Protein AF-A0A2T2RWL0-F1 (afdb_monomer_lite)

Structure (mmCIF, N/CA/C/O backbone):
data_AF-A0A2T2RWL0-F1
#
_entry.id   AF-A0A2T2RWL0-F1
#
loop_
_atom_site.group_PDB
_atom_site.id
_atom_site.type_symbol
_atom_site.label_atom_id
_atom_site.label_alt_id
_atom_site.label_comp_id
_atom_site.label_asym_id
_atom_site.label_entity_id
_atom_site.label_seq_id
_atom_site.pdbx_PDB_ins_code
_atom_site.Cartn_x
_atom_site.Cartn_y
_atom_site.Cartn_z
_atom_site.occupancy
_atom_site.B_iso_or_equiv
_atom_site.auth_seq_id
_atom_site.auth_comp_id
_atom_site.auth_asym_id
_atom_site.auth_atom_id
_atom_site.pdbx_PDB_model_num
ATOM 1 N N . MET A 1 1 ? 63.437 -15.816 -42.059 1.00 47.91 1 MET A N 1
ATOM 2 C CA . MET A 1 1 ? 62.548 -15.447 -40.940 1.00 47.91 1 MET A CA 1
ATOM 3 C C . MET A 1 1 ? 61.473 -14.555 -41.531 1.00 47.91 1 MET A C 1
ATOM 5 O O . MET A 1 1 ? 61.714 -13.374 -41.730 1.00 47.91 1 MET A O 1
ATOM 9 N N . GLU A 1 2 ? 60.364 -15.161 -41.952 1.00 51.31 2 GLU A N 1
ATOM 10 C CA . GLU A 1 2 ? 59.194 -14.461 -42.493 1.00 51.31 2 GLU A CA 1
ATOM 11 C C . GLU A 1 2 ? 58.448 -13.775 -41.348 1.00 51.31 2 GLU A C 1
ATOM 13 O O . GLU A 1 2 ? 57.925 -14.435 -40.451 1.00 51.31 2 GLU A O 1
ATOM 18 N N . ALA A 1 3 ? 58.416 -12.445 -41.367 1.00 51.22 3 ALA A N 1
ATOM 19 C CA . ALA A 1 3 ? 57.474 -11.684 -40.567 1.00 51.22 3 ALA A CA 1
ATOM 20 C C . ALA A 1 3 ? 56.173 -11.598 -41.370 1.00 51.22 3 ALA A C 1
ATOM 22 O O . ALA A 1 3 ? 56.055 -10.794 -42.290 1.00 51.22 3 ALA A O 1
ATOM 23 N N . ASN A 1 4 ? 55.218 -12.469 -41.050 1.00 56.47 4 ASN A N 1
ATOM 24 C CA . ASN A 1 4 ? 53.848 -12.360 -41.534 1.00 56.47 4 ASN A CA 1
ATOM 25 C C . ASN A 1 4 ? 53.185 -11.174 -40.815 1.00 56.47 4 ASN A C 1
ATOM 27 O O . ASN A 1 4 ? 52.602 -11.323 -39.741 1.00 56.47 4 ASN A O 1
ATOM 31 N N . THR A 1 5 ? 53.359 -9.971 -41.358 1.00 57.28 5 THR A N 1
ATOM 32 C CA . THR A 1 5 ? 52.537 -8.816 -40.998 1.00 57.28 5 THR A CA 1
ATOM 33 C C . THR A 1 5 ? 51.136 -9.067 -41.526 1.00 57.28 5 THR A C 1
ATOM 35 O O . THR A 1 5 ? 50.888 -8.932 -42.720 1.00 57.28 5 THR A O 1
ATOM 38 N N . ALA A 1 6 ? 50.232 -9.448 -40.625 1.00 56.19 6 ALA A N 1
ATOM 39 C CA . ALA A 1 6 ? 48.806 -9.450 -40.894 1.00 56.19 6 ALA A CA 1
ATOM 40 C C . ALA A 1 6 ? 48.394 -8.038 -41.333 1.00 56.19 6 ALA A C 1
ATOM 42 O O . ALA A 1 6 ? 48.424 -7.095 -40.540 1.00 56.19 6 ALA A O 1
ATOM 43 N N . GLU A 1 7 ? 48.059 -7.893 -42.611 1.00 57.53 7 GLU A N 1
ATOM 44 C CA . GLU A 1 7 ? 47.441 -6.688 -43.143 1.00 57.53 7 GLU A CA 1
ATOM 45 C C . GLU A 1 7 ? 46.099 -6.490 -42.427 1.00 57.53 7 GLU A C 1
ATOM 47 O O . GLU A 1 7 ? 45.187 -7.312 -42.535 1.00 57.53 7 GLU A O 1
ATOM 52 N N . ALA A 1 8 ? 45.982 -5.415 -41.647 1.00 65.19 8 ALA A N 1
ATOM 53 C CA . ALA A 1 8 ? 44.679 -4.955 -41.192 1.00 65.19 8 ALA A CA 1
ATOM 54 C C . ALA A 1 8 ? 43.885 -4.521 -42.436 1.00 65.19 8 ALA A C 1
ATOM 56 O O . ALA A 1 8 ? 44.429 -3.759 -43.241 1.00 65.19 8 ALA A O 1
ATOM 57 N N . PRO A 1 9 ? 42.635 -4.984 -42.628 1.00 58.25 9 PRO A N 1
ATOM 58 C CA . PRO A 1 9 ? 41.866 -4.623 -43.808 1.00 58.25 9 PRO A CA 1
ATOM 59 C C . PRO A 1 9 ? 41.686 -3.104 -43.841 1.00 58.25 9 PRO A C 1
ATOM 61 O O . PRO A 1 9 ? 41.201 -2.504 -42.881 1.00 58.25 9 PRO A O 1
ATOM 64 N N . SER A 1 10 ? 42.121 -2.488 -44.940 1.00 57.53 10 SER A N 1
ATOM 65 C CA . SER A 1 10 ? 41.976 -1.063 -45.209 1.00 57.53 10 SER A CA 1
ATOM 66 C C . SER A 1 10 ? 40.499 -0.673 -45.166 1.00 57.53 10 SER A C 1
ATOM 68 O O . SER A 1 10 ? 39.660 -1.130 -45.943 1.00 57.53 10 SER A O 1
ATOM 70 N N . THR A 1 11 ? 40.195 0.163 -44.181 1.00 62.81 11 THR A N 1
ATOM 71 C CA . THR A 1 11 ? 38.889 0.725 -43.850 1.00 62.81 11 THR A CA 1
ATOM 72 C C . THR A 1 11 ? 38.434 1.721 -44.909 1.00 62.81 11 THR A C 1
ATOM 74 O O . THR A 1 11 ? 38.385 2.909 -44.637 1.00 62.81 11 THR A O 1
ATOM 77 N N . ASP A 1 12 ? 38.045 1.262 -46.094 1.00 65.00 12 ASP A N 1
ATOM 78 C CA . ASP A 1 12 ? 37.452 2.135 -47.108 1.00 65.00 12 ASP A CA 1
ATOM 79 C C . ASP A 1 12 ? 36.280 1.429 -47.811 1.00 65.00 12 ASP A C 1
ATOM 81 O O . ASP A 1 12 ? 36.444 0.812 -48.855 1.00 65.00 12 ASP A O 1
ATOM 85 N N . GLN A 1 13 ? 35.076 1.593 -47.237 1.00 68.88 13 GLN A N 1
ATOM 86 C CA . GLN A 1 13 ? 33.740 1.539 -47.883 1.00 68.88 13 GLN A CA 1
ATOM 87 C C . GLN A 1 13 ? 32.779 0.325 -47.710 1.00 68.88 13 GLN A C 1
ATOM 89 O O . GLN A 1 13 ? 31.585 0.601 -47.584 1.00 68.88 13 GLN A O 1
ATOM 94 N N . PRO A 1 14 ? 33.174 -0.959 -47.558 1.00 72.12 14 PRO A N 1
ATOM 95 C CA . PRO A 1 14 ? 32.212 -2.082 -47.526 1.00 72.12 14 PRO A CA 1
ATOM 96 C C . PRO A 1 14 ? 31.244 -2.082 -46.330 1.00 72.12 14 PRO A C 1
ATOM 98 O O . PRO A 1 14 ? 30.112 -2.549 -46.411 1.00 72.12 14 PRO A O 1
ATOM 101 N N . TRP A 1 15 ? 31.688 -1.558 -45.186 1.00 74.62 15 TRP A N 1
ATOM 102 C CA . TRP A 1 15 ? 30.925 -1.554 -43.935 1.00 74.62 15 TRP A CA 1
ATOM 103 C C . TRP A 1 15 ? 29.829 -0.480 -43.897 1.00 74.62 15 TRP A C 1
ATOM 105 O O . TRP A 1 15 ? 28.922 -0.565 -43.072 1.00 74.62 15 TRP A O 1
ATOM 115 N N . ARG A 1 16 ? 29.900 0.529 -44.778 1.00 77.19 16 ARG A N 1
ATOM 116 C CA . ARG A 1 16 ? 28.874 1.575 -44.866 1.00 77.19 16 ARG A CA 1
ATOM 117 C C . ARG A 1 16 ? 27.620 1.046 -45.547 1.00 77.19 16 ARG A C 1
ATOM 119 O O . ARG A 1 16 ? 26.533 1.250 -45.028 1.00 77.19 16 ARG A O 1
ATOM 126 N N . GLU A 1 17 ? 27.764 0.264 -46.615 1.00 82.12 17 GLU A N 1
ATOM 127 C CA . GLU A 1 17 ? 26.628 -0.325 -47.340 1.00 82.12 17 GLU A CA 1
ATOM 128 C C . GLU A 1 17 ? 25.750 -1.231 -46.455 1.00 82.12 17 GLU A C 1
ATOM 130 O O . GLU A 1 17 ? 24.533 -1.258 -46.620 1.00 82.12 17 GLU A O 1
ATOM 135 N N . TRP A 1 18 ? 26.341 -1.928 -45.476 1.00 83.50 18 TRP A N 1
ATOM 136 C CA . TRP A 1 18 ? 25.597 -2.747 -44.508 1.00 83.50 18 TRP A CA 1
ATOM 137 C C . TRP A 1 18 ? 25.002 -1.939 -43.345 1.00 83.50 18 TRP A C 1
ATOM 139 O O . TRP A 1 18 ? 23.952 -2.304 -42.814 1.00 83.50 18 TRP A O 1
ATOM 149 N N . LEU A 1 19 ? 25.644 -0.837 -42.943 1.00 86.19 19 LEU A N 1
ATOM 150 C CA . LEU A 1 19 ? 25.156 -0.008 -41.843 1.00 86.19 19 LEU A CA 1
ATOM 151 C C . LEU A 1 19 ? 24.061 0.965 -42.258 1.00 86.19 19 LEU A C 1
ATOM 153 O O . LEU A 1 19 ? 23.181 1.206 -41.445 1.00 86.19 19 LEU A O 1
ATOM 157 N N . GLU A 1 20 ? 24.061 1.495 -43.480 1.00 86.88 20 GLU A N 1
ATOM 158 C CA . GLU A 1 20 ? 23.037 2.456 -43.920 1.00 86.88 20 GLU A CA 1
ATOM 159 C C . GLU A 1 20 ? 21.596 1.925 -43.732 1.00 86.88 20 GLU A C 1
ATOM 161 O O . GLU A 1 20 ? 20.790 2.626 -43.123 1.00 86.88 20 GLU A O 1
ATOM 166 N N . PRO A 1 21 ? 21.246 0.675 -44.105 1.00 88.00 21 PRO A N 1
ATOM 167 C CA . PRO A 1 21 ? 19.910 0.124 -43.849 1.00 88.00 21 PRO A CA 1
ATOM 168 C C . PRO A 1 21 ? 19.599 -0.063 -42.358 1.00 88.00 21 PRO A C 1
ATOM 170 O O . PRO A 1 21 ? 18.463 0.129 -41.923 1.00 88.00 21 PRO A O 1
ATOM 173 N N . VAL A 1 22 ? 20.604 -0.441 -41.563 1.00 89.69 22 VAL A N 1
ATOM 174 C CA . VAL A 1 22 ? 20.467 -0.632 -40.111 1.00 89.69 22 VAL A CA 1
ATOM 175 C C . VAL A 1 22 ? 20.299 0.714 -39.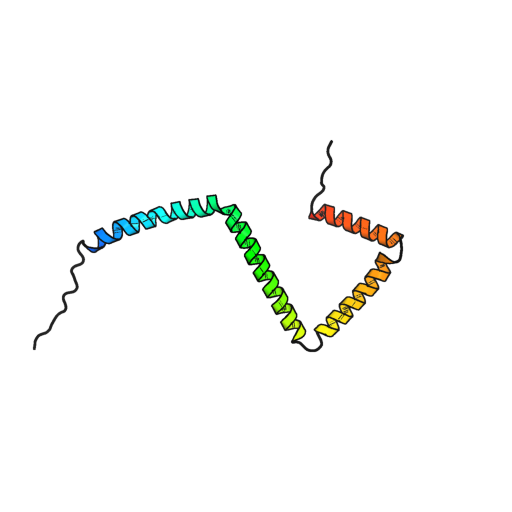406 1.00 89.69 22 VAL A C 1
ATOM 177 O O . VAL A 1 22 ? 19.485 0.825 -38.494 1.00 89.69 22 VAL A O 1
ATOM 180 N N . LEU A 1 23 ? 21.022 1.745 -39.843 1.00 88.12 23 LEU A N 1
ATOM 181 C CA . LEU A 1 23 ? 20.936 3.112 -39.337 1.00 88.12 23 LEU A CA 1
ATOM 182 C C . LEU A 1 23 ? 19.646 3.798 -39.795 1.00 88.12 23 LEU A C 1
ATOM 184 O O . LEU A 1 23 ? 19.032 4.507 -39.003 1.00 88.12 23 LEU A O 1
ATOM 188 N N . ASP A 1 24 ? 19.172 3.539 -41.014 1.00 88.31 24 ASP A N 1
ATOM 189 C CA . ASP A 1 24 ? 17.862 3.991 -41.492 1.00 88.31 24 ASP A CA 1
ATOM 190 C C . ASP A 1 24 ? 16.732 3.348 -40.671 1.00 88.31 24 ASP A C 1
ATOM 192 O O . ASP A 1 24 ? 15.834 4.039 -40.190 1.00 88.31 24 ASP A O 1
ATOM 196 N N . PHE A 1 25 ? 16.817 2.047 -40.386 1.00 89.12 25 PHE A N 1
ATOM 197 C CA . PHE A 1 25 ? 15.889 1.384 -39.470 1.00 89.12 25 PHE A CA 1
ATOM 198 C C . PHE A 1 25 ? 15.973 1.954 -38.041 1.00 89.12 25 PHE A C 1
ATOM 200 O O . PHE A 1 25 ? 14.943 2.269 -37.440 1.00 89.12 25 PHE A O 1
ATOM 207 N N . LEU A 1 26 ? 17.186 2.152 -37.511 1.00 91.50 26 LEU A N 1
ATOM 208 C CA . LEU A 1 26 ? 17.430 2.707 -36.175 1.00 91.50 26 LEU A CA 1
ATOM 209 C C . LEU A 1 26 ? 16.934 4.153 -36.050 1.00 91.50 26 LEU A C 1
ATOM 211 O O . LEU A 1 26 ? 16.358 4.514 -35.030 1.00 91.50 26 LEU A O 1
ATOM 215 N N . SER A 1 27 ? 17.091 4.973 -37.087 1.00 88.19 27 SER A N 1
ATOM 216 C CA . SER A 1 27 ? 16.589 6.353 -37.111 1.00 88.19 27 SER A CA 1
ATOM 217 C C . SER A 1 27 ? 15.060 6.418 -37.163 1.00 88.19 27 SER A C 1
ATOM 219 O O . SER A 1 27 ? 14.459 7.382 -36.686 1.00 88.19 27 SER A O 1
ATOM 221 N N . LYS A 1 28 ? 14.409 5.364 -37.668 1.00 90.12 28 LYS A N 1
ATOM 222 C CA . LYS A 1 28 ? 12.952 5.198 -37.617 1.00 90.12 28 LYS A CA 1
ATOM 223 C C . LYS A 1 28 ? 12.464 4.600 -36.294 1.00 90.12 28 LYS A C 1
ATOM 225 O O . LYS A 1 28 ? 11.287 4.771 -35.980 1.00 90.12 28 LYS A O 1
ATOM 230 N N . LEU A 1 29 ? 13.327 3.969 -35.486 1.00 92.62 29 LEU A N 1
ATOM 231 C CA . LEU A 1 29 ? 12.937 3.413 -34.182 1.00 92.62 29 LEU A CA 1
ATOM 232 C C . LEU A 1 29 ? 12.296 4.432 -33.239 1.00 92.62 29 LEU A C 1
ATOM 234 O O . LEU A 1 29 ? 11.259 4.082 -32.686 1.00 92.62 29 LEU A O 1
ATOM 238 N N . PRO A 1 30 ? 12.819 5.661 -33.054 1.00 90.81 30 PRO A N 1
ATOM 239 C CA . PRO A 1 30 ? 12.154 6.662 -32.227 1.00 90.81 30 PRO A CA 1
ATOM 240 C C . PRO A 1 30 ? 10.693 6.867 -32.633 1.00 90.81 30 PRO A C 1
ATOM 242 O O . PRO A 1 30 ? 9.816 6.833 -31.779 1.00 90.81 30 PRO A O 1
ATOM 245 N N . ASN A 1 31 ? 10.420 6.956 -33.939 1.00 91.38 31 ASN A N 1
ATOM 246 C CA . ASN A 1 31 ? 9.065 7.128 -34.464 1.00 91.38 31 ASN A CA 1
ATOM 247 C C . ASN A 1 31 ? 8.183 5.890 -34.228 1.00 91.38 31 ASN A C 1
ATOM 249 O O . ASN A 1 31 ? 6.995 6.028 -33.937 1.00 91.38 31 ASN A O 1
ATOM 253 N N . TYR A 1 32 ? 8.732 4.676 -34.355 1.00 90.62 32 TYR A N 1
ATOM 254 C CA . TYR A 1 32 ? 7.994 3.441 -34.059 1.00 90.62 32 TYR A CA 1
ATOM 255 C C . TYR A 1 32 ? 7.709 3.281 -32.566 1.00 90.62 32 TYR A C 1
ATOM 257 O O . TYR A 1 32 ? 6.602 2.895 -32.198 1.00 90.62 32 TYR A O 1
ATOM 265 N N . LEU A 1 33 ? 8.683 3.600 -31.713 1.00 91.06 33 LEU A N 1
ATOM 266 C CA . LEU A 1 33 ? 8.539 3.553 -30.265 1.00 91.06 33 LEU A CA 1
ATOM 267 C C . LEU A 1 33 ? 7.542 4.605 -29.793 1.00 91.06 33 LEU A C 1
ATOM 269 O O . LEU A 1 33 ? 6.649 4.257 -29.032 1.00 91.06 33 LEU A O 1
ATOM 273 N N . GLU A 1 34 ? 7.619 5.844 -30.285 1.00 89.25 34 GLU A N 1
ATOM 274 C CA . GLU A 1 34 ? 6.617 6.865 -29.972 1.00 89.25 34 GLU A CA 1
ATOM 275 C C . GLU A 1 34 ? 5.218 6.382 -30.337 1.00 89.25 34 GLU A C 1
ATOM 277 O O . GLU A 1 34 ? 4.357 6.328 -29.464 1.00 89.25 34 GLU A O 1
ATOM 282 N N . ARG A 1 35 ? 4.990 5.959 -31.586 1.00 91.31 35 ARG A N 1
ATOM 283 C CA . ARG A 1 35 ? 3.666 5.480 -32.020 1.00 91.31 35 ARG A CA 1
ATOM 284 C C . ARG A 1 35 ? 3.182 4.309 -31.178 1.00 91.31 35 ARG A C 1
ATOM 286 O O . ARG A 1 35 ? 2.048 4.324 -30.722 1.00 91.31 35 ARG A O 1
ATOM 293 N N . PHE A 1 36 ? 4.050 3.343 -30.889 1.00 89.56 36 PHE A N 1
ATOM 294 C CA . PHE A 1 36 ? 3.707 2.225 -30.021 1.00 89.56 36 PHE A CA 1
ATOM 295 C C . PHE A 1 36 ? 3.326 2.690 -28.604 1.00 89.56 36 PHE A C 1
ATOM 297 O O . PHE A 1 36 ? 2.276 2.323 -28.086 1.00 89.56 36 PHE A O 1
ATOM 304 N N . PHE A 1 37 ? 4.126 3.534 -27.958 1.00 89.50 37 PHE A N 1
ATOM 305 C CA . PHE A 1 37 ? 3.799 4.011 -26.614 1.00 89.50 37 PHE A CA 1
ATOM 306 C C . PHE A 1 37 ? 2.542 4.890 -26.589 1.00 89.50 37 PHE A C 1
ATOM 308 O O . PHE A 1 37 ? 1.790 4.813 -25.618 1.00 89.50 37 PHE A O 1
ATOM 315 N N . TYR A 1 38 ? 2.278 5.682 -27.634 1.00 90.94 38 TYR A N 1
ATOM 316 C CA . TYR A 1 38 ? 1.061 6.489 -27.749 1.00 90.94 38 TYR A CA 1
ATOM 317 C C . TYR A 1 38 ? -0.185 5.629 -28.008 1.00 90.94 38 TYR A C 1
ATOM 319 O O . TYR A 1 38 ? -1.159 5.751 -27.264 1.00 90.94 38 TYR A O 1
ATOM 327 N N . ASP A 1 39 ? -0.140 4.722 -28.986 1.00 92.50 39 ASP A N 1
ATOM 328 C CA . ASP A 1 39 ? -1.280 3.888 -29.393 1.00 92.50 39 ASP A CA 1
ATOM 329 C C . ASP A 1 39 ? -1.609 2.812 -28.344 1.00 92.50 39 ASP A C 1
ATOM 331 O O . ASP A 1 39 ? -2.774 2.479 -28.117 1.00 92.50 39 ASP A O 1
ATOM 335 N N . TYR A 1 40 ? -0.593 2.296 -27.643 1.00 92.25 40 TYR A N 1
ATOM 336 C CA . TYR A 1 40 ? -0.746 1.248 -26.630 1.00 92.25 40 TYR A CA 1
ATOM 337 C C . TYR A 1 40 ? -0.685 1.772 -25.192 1.00 92.25 40 TYR A C 1
ATOM 339 O O . TYR A 1 40 ? -0.675 0.970 -24.257 1.00 92.25 40 TYR A O 1
ATOM 347 N N . LYS A 1 41 ? -0.704 3.095 -24.974 1.00 93.62 41 LYS A N 1
ATOM 348 C CA . LYS A 1 41 ? -0.627 3.706 -23.634 1.00 93.62 41 LYS A CA 1
ATOM 349 C C . LYS A 1 41 ? -1.608 3.073 -22.647 1.00 93.62 41 LYS A C 1
ATOM 351 O O . LYS A 1 41 ? -1.228 2.720 -21.535 1.00 93.62 41 LYS A O 1
ATOM 356 N N . GLN A 1 42 ? -2.871 2.929 -23.045 1.00 93.00 42 GLN A N 1
ATOM 357 C CA . GLN A 1 42 ? -3.923 2.430 -22.161 1.00 93.00 42 GLN A CA 1
ATOM 358 C C . GLN A 1 42 ? -3.735 0.938 -21.815 1.00 93.00 42 GLN A C 1
ATOM 360 O O . GLN A 1 42 ? -3.646 0.638 -20.623 1.00 93.00 42 GLN A O 1
ATOM 365 N N . PRO A 1 43 ? -3.571 0.010 -22.781 1.00 94.50 43 PRO A N 1
ATOM 366 C CA . PRO A 1 43 ? -3.223 -1.380 -22.477 1.00 94.50 43 PRO A CA 1
ATOM 367 C C . PRO A 1 43 ? -1.932 -1.539 -21.665 1.00 94.50 43 PRO A C 1
ATOM 369 O O . PRO A 1 43 ? -1.901 -2.342 -20.736 1.00 94.50 43 PRO A O 1
ATOM 372 N N . LEU A 1 44 ? -0.881 -0.770 -21.970 1.00 95.25 44 LEU A N 1
ATOM 373 C CA . LEU A 1 44 ? 0.395 -0.833 -21.250 1.00 95.25 44 LEU A CA 1
ATOM 374 C C . LEU A 1 44 ? 0.251 -0.393 -19.795 1.00 95.25 44 LEU A C 1
ATOM 376 O O . LEU A 1 44 ? 0.803 -1.043 -18.913 1.00 95.25 44 LEU A O 1
ATOM 380 N N . VAL A 1 45 ? -0.517 0.666 -19.526 1.00 95.88 45 VAL A N 1
ATOM 381 C CA . VAL A 1 45 ? -0.818 1.089 -18.152 1.00 95.88 45 VAL A CA 1
ATOM 382 C C . VAL A 1 45 ? -1.639 0.025 -17.434 1.00 95.88 45 VAL A C 1
ATOM 384 O O . VAL A 1 45 ? -1.326 -0.300 -16.295 1.00 95.88 45 VAL A O 1
ATOM 387 N N . THR A 1 46 ? -2.645 -0.569 -18.079 1.00 96.94 46 THR A N 1
ATOM 388 C CA . THR A 1 46 ? -3.427 -1.654 -17.470 1.00 96.94 46 THR A CA 1
ATOM 389 C C . THR A 1 46 ? -2.556 -2.866 -17.146 1.00 96.94 46 THR A C 1
ATOM 391 O O . THR A 1 46 ? -2.617 -3.378 -16.031 1.00 96.94 46 THR A O 1
ATOM 394 N N . LEU A 1 47 ? -1.704 -3.303 -18.074 1.00 97.19 47 LEU A N 1
ATOM 395 C CA . LEU A 1 47 ? -0.749 -4.384 -17.829 1.00 97.19 47 LEU A CA 1
ATOM 396 C C . LEU A 1 47 ? 0.247 -4.008 -16.730 1.00 97.19 47 LEU A C 1
ATOM 398 O O . LEU A 1 47 ? 0.517 -4.820 -15.852 1.00 97.19 47 LEU A O 1
ATOM 402 N N . GLY A 1 48 ? 0.734 -2.768 -16.730 1.00 97.75 48 GLY A N 1
ATOM 403 C CA . GLY A 1 48 ? 1.587 -2.223 -15.680 1.00 97.75 48 GLY A CA 1
ATOM 404 C C . GLY A 1 48 ? 0.914 -2.259 -14.309 1.00 97.75 48 GLY A C 1
ATOM 405 O O . GLY A 1 48 ? 1.540 -2.685 -13.346 1.00 97.75 48 GLY A O 1
ATOM 406 N N . LEU A 1 49 ? -0.370 -1.903 -14.220 1.00 98.00 49 LEU A N 1
ATOM 407 C CA . LEU A 1 49 ? -1.159 -1.986 -12.989 1.00 98.00 49 LEU A CA 1
ATOM 408 C C . LEU A 1 49 ? -1.377 -3.432 -12.542 1.00 98.00 49 LEU A C 1
ATOM 410 O O . LEU A 1 49 ? -1.268 -3.713 -11.353 1.00 98.00 49 LEU A O 1
ATOM 414 N N . ILE A 1 50 ? -1.643 -4.356 -13.467 1.00 98.19 50 ILE A N 1
ATOM 415 C CA . ILE A 1 50 ? -1.774 -5.785 -13.150 1.00 98.19 50 ILE A CA 1
ATOM 416 C C . ILE A 1 50 ? -0.447 -6.326 -12.608 1.00 98.19 50 ILE A C 1
ATOM 418 O O . ILE A 1 50 ? -0.424 -6.974 -11.563 1.00 98.19 50 ILE A O 1
ATOM 422 N N . LEU A 1 51 ? 0.667 -6.029 -13.279 1.00 98.19 51 LEU A N 1
ATOM 423 C CA . LEU A 1 51 ? 1.999 -6.428 -12.830 1.00 98.19 51 LEU A CA 1
ATOM 424 C C . LEU A 1 51 ? 2.337 -5.804 -11.475 1.00 98.19 51 LEU A C 1
ATOM 426 O O . LEU A 1 51 ? 2.801 -6.512 -10.584 1.00 98.19 51 LEU A O 1
ATOM 430 N N . ALA A 1 52 ? 2.047 -4.516 -11.291 1.00 98.12 52 ALA A N 1
ATOM 431 C CA . ALA A 1 52 ? 2.223 -3.831 -10.019 1.00 98.12 52 ALA A CA 1
ATOM 432 C C . ALA A 1 52 ? 1.396 -4.502 -8.917 1.00 98.12 52 ALA A C 1
ATOM 434 O O . ALA A 1 52 ? 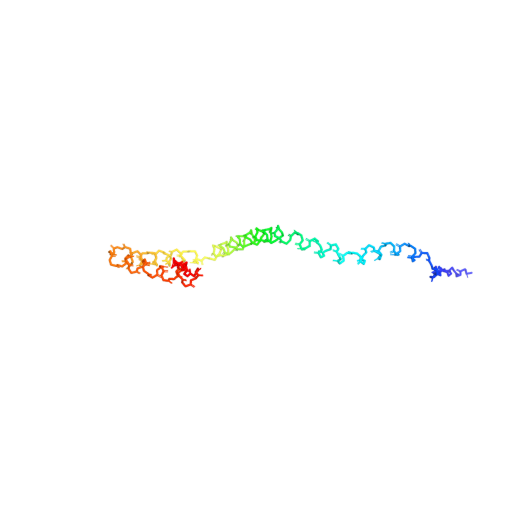1.949 -4.817 -7.872 1.00 98.12 52 ALA A O 1
ATOM 435 N N . ALA A 1 53 ? 0.123 -4.817 -9.165 1.00 98.19 53 ALA A N 1
ATOM 436 C CA . ALA A 1 53 ? -0.733 -5.509 -8.205 1.00 98.19 53 ALA A CA 1
ATOM 437 C C . ALA A 1 53 ? -0.175 -6.890 -7.822 1.00 98.19 53 ALA A C 1
ATOM 439 O O . ALA A 1 53 ? -0.156 -7.241 -6.642 1.00 98.19 53 ALA A O 1
ATOM 440 N N . ILE A 1 54 ? 0.335 -7.655 -8.793 1.00 98.38 54 ILE A N 1
ATOM 441 C CA . ILE A 1 54 ? 0.977 -8.952 -8.540 1.00 98.38 54 ILE A CA 1
ATOM 442 C C . ILE A 1 54 ? 2.236 -8.775 -7.681 1.00 98.38 54 ILE A C 1
ATOM 444 O O . ILE A 1 54 ? 2.427 -9.515 -6.716 1.00 98.38 54 ILE A O 1
ATOM 448 N N . VAL A 1 55 ? 3.092 -7.803 -8.005 1.00 98.25 55 VAL A N 1
ATOM 449 C CA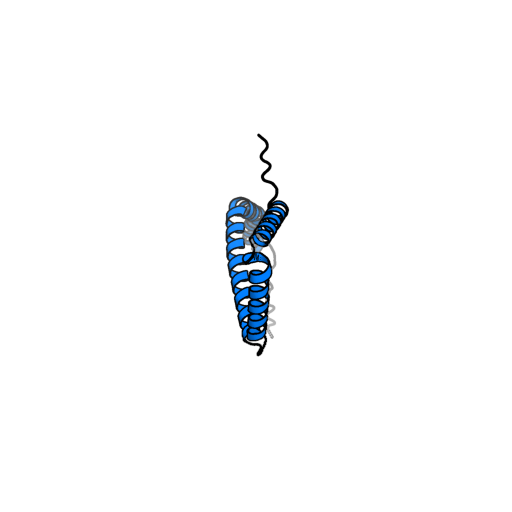 . VAL A 1 55 ? 4.316 -7.517 -7.242 1.00 98.25 55 VAL A CA 1
ATOM 450 C C . VAL A 1 55 ? 3.977 -7.057 -5.828 1.00 98.25 55 VAL A C 1
ATOM 452 O O . VAL A 1 55 ? 4.552 -7.572 -4.873 1.00 98.25 55 VAL A O 1
ATOM 455 N N . THR A 1 56 ? 3.008 -6.156 -5.670 1.00 98.38 56 THR A N 1
ATOM 456 C CA . THR A 1 56 ? 2.510 -5.721 -4.364 1.00 98.38 56 THR A CA 1
ATOM 457 C C . THR A 1 56 ? 2.037 -6.915 -3.548 1.00 98.38 56 THR A C 1
ATOM 459 O O . THR A 1 56 ? 2.485 -7.076 -2.418 1.00 98.38 56 THR A O 1
ATOM 462 N N . LEU A 1 57 ? 1.223 -7.802 -4.127 1.00 98.06 57 LEU A N 1
ATOM 463 C CA . LEU A 1 57 ? 0.744 -8.999 -3.439 1.00 98.06 57 LEU A CA 1
ATOM 464 C C . LEU A 1 57 ? 1.897 -9.920 -3.010 1.00 98.06 57 LEU A C 1
ATOM 466 O O . LEU A 1 57 ? 1.903 -10.430 -1.891 1.00 98.06 57 LEU A O 1
ATOM 470 N N . ARG A 1 58 ? 2.905 -10.104 -3.871 1.00 98.00 58 ARG A N 1
ATOM 471 C CA . ARG A 1 58 ? 4.114 -10.875 -3.541 1.00 98.00 58 ARG A CA 1
ATOM 472 C C . ARG A 1 58 ? 4.881 -10.261 -2.376 1.00 98.00 58 ARG A C 1
ATOM 474 O O . ARG A 1 58 ? 5.288 -10.995 -1.481 1.00 98.00 58 ARG A O 1
ATOM 481 N N . ILE A 1 59 ? 5.058 -8.941 -2.376 1.00 98.06 59 ILE A N 1
ATOM 482 C CA . ILE A 1 59 ? 5.718 -8.222 -1.283 1.00 98.06 59 ILE A CA 1
ATOM 483 C C . ILE A 1 59 ? 4.908 -8.376 0.004 1.00 98.06 59 ILE A C 1
ATOM 485 O O . ILE A 1 59 ? 5.487 -8.677 1.041 1.00 98.06 59 ILE A O 1
ATOM 489 N N . THR A 1 60 ? 3.581 -8.238 -0.053 1.00 97.38 60 THR A N 1
ATOM 490 C CA . THR A 1 60 ? 2.710 -8.459 1.107 1.00 97.38 60 THR A CA 1
ATOM 491 C C . THR A 1 60 ? 2.910 -9.854 1.693 1.00 97.38 60 THR A C 1
ATOM 493 O O . THR A 1 60 ? 3.126 -9.965 2.896 1.00 97.38 60 THR A O 1
ATOM 496 N N . PHE A 1 61 ? 2.913 -10.908 0.870 1.00 96.75 61 PHE A N 1
ATOM 497 C CA . PHE A 1 61 ? 3.183 -12.263 1.361 1.00 96.75 61 PHE A CA 1
ATOM 498 C C . PHE A 1 61 ? 4.588 -12.407 1.947 1.00 96.75 61 PHE A C 1
ATOM 500 O O . PHE A 1 61 ? 4.723 -12.947 3.036 1.00 96.75 61 PHE A O 1
ATOM 507 N N . ALA A 1 62 ? 5.614 -11.847 1.303 1.00 96.06 62 ALA A N 1
ATOM 508 C CA . ALA A 1 62 ? 6.977 -11.882 1.832 1.00 96.06 62 ALA A CA 1
ATOM 509 C C . ALA A 1 62 ? 7.099 -11.183 3.199 1.00 96.06 62 ALA A C 1
ATOM 511 O O . ALA A 1 62 ? 7.819 -11.651 4.079 1.00 96.06 62 ALA A O 1
ATOM 512 N N . VAL A 1 63 ? 6.377 -10.077 3.400 1.00 94.06 63 VAL A N 1
ATOM 513 C CA . VAL A 1 63 ? 6.307 -9.384 4.693 1.00 94.06 63 VAL A CA 1
ATOM 514 C C . VAL A 1 63 ? 5.602 -10.250 5.736 1.00 94.06 63 VAL A C 1
ATOM 516 O O . VAL A 1 63 ? 6.102 -10.368 6.853 1.00 94.06 63 VAL A O 1
ATOM 519 N N . LEU A 1 64 ? 4.475 -10.879 5.387 1.00 92.12 64 LEU A N 1
ATOM 520 C CA . LEU A 1 64 ? 3.771 -11.797 6.288 1.00 92.12 64 LEU A CA 1
ATOM 521 C C . LEU A 1 64 ? 4.653 -12.989 6.681 1.00 92.12 64 LEU A C 1
ATOM 523 O O . LEU A 1 64 ? 4.718 -13.330 7.860 1.00 92.12 64 LEU A O 1
ATOM 527 N N . ASP A 1 65 ? 5.382 -13.571 5.730 1.00 92.31 65 ASP A N 1
ATOM 528 C CA . ASP A 1 65 ? 6.328 -14.659 5.988 1.00 92.31 65 ASP A CA 1
ATOM 529 C C . ASP A 1 65 ? 7.459 -14.209 6.922 1.00 92.31 65 ASP A C 1
ATOM 531 O O . ASP A 1 65 ? 7.800 -14.916 7.870 1.00 92.31 65 ASP A O 1
ATOM 535 N N . ALA A 1 66 ? 8.004 -13.006 6.713 1.00 92.25 66 ALA A N 1
ATOM 536 C CA . ALA A 1 66 ? 9.035 -12.439 7.580 1.00 92.25 66 ALA A CA 1
ATOM 537 C C . ALA A 1 66 ? 8.525 -12.191 9.009 1.00 92.25 66 ALA A C 1
ATOM 539 O O . ALA A 1 66 ? 9.222 -12.502 9.975 1.00 92.25 66 ALA A O 1
ATOM 540 N N . ILE A 1 67 ? 7.302 -11.673 9.154 1.00 90.25 67 ILE A N 1
ATOM 541 C CA . ILE A 1 67 ? 6.645 -11.480 10.454 1.00 90.25 67 ILE A CA 1
ATOM 542 C C . ILE A 1 67 ? 6.447 -12.825 11.157 1.00 90.25 67 ILE A C 1
ATOM 544 O O . ILE A 1 67 ? 6.791 -12.952 12.331 1.00 90.25 67 ILE A O 1
ATOM 548 N N . ASN A 1 68 ? 5.932 -13.830 10.445 1.00 88.19 68 ASN A N 1
ATOM 549 C CA . ASN A 1 68 ? 5.706 -15.172 10.985 1.00 88.19 68 ASN A CA 1
ATOM 550 C C . ASN A 1 68 ? 7.015 -15.893 11.339 1.00 88.19 68 ASN A C 1
ATOM 552 O O . ASN A 1 68 ? 7.028 -16.744 12.226 1.00 88.19 68 ASN A O 1
ATOM 556 N N . GLY A 1 69 ? 8.118 -15.544 10.674 1.00 89.00 69 GLY A N 1
ATOM 557 C CA . GLY A 1 69 ? 9.454 -16.047 10.983 1.00 89.00 69 GLY A CA 1
ATOM 558 C C . GLY A 1 69 ? 10.068 -15.460 12.259 1.00 89.00 69 GLY A C 1
ATOM 559 O O . GLY A 1 69 ? 10.995 -16.057 12.807 1.00 89.00 69 GLY A O 1
ATOM 560 N N . ILE A 1 70 ? 9.568 -14.321 12.757 1.00 91.50 70 ILE A N 1
ATOM 561 C CA . ILE A 1 70 ? 10.038 -13.721 14.009 1.00 91.50 70 ILE A CA 1
ATOM 562 C C . ILE A 1 70 ? 9.173 -14.245 15.164 1.00 91.50 70 ILE A C 1
ATOM 564 O O . ILE A 1 70 ? 7.987 -13.901 15.258 1.00 91.50 70 ILE A O 1
ATOM 568 N N . PRO A 1 71 ? 9.742 -15.037 16.092 1.00 83.94 71 PRO A N 1
ATOM 569 C CA . PRO A 1 71 ? 8.995 -15.493 17.255 1.00 83.94 71 PRO A CA 1
ATOM 570 C C . PRO A 1 71 ? 8.491 -14.281 18.053 1.00 83.94 71 PRO A C 1
ATOM 572 O O . PRO A 1 71 ? 9.201 -1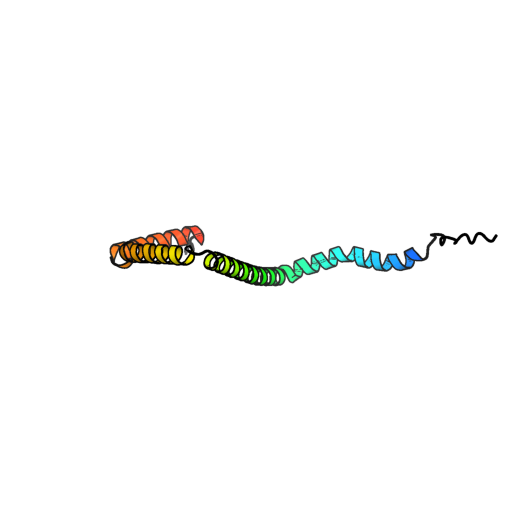3.291 18.204 1.00 83.94 71 PRO A O 1
ATOM 575 N N . LEU A 1 72 ? 7.266 -14.377 18.577 1.00 89.19 72 LEU A N 1
ATOM 576 C CA . LEU A 1 72 ? 6.523 -13.339 19.315 1.00 89.19 72 LEU A CA 1
ATOM 577 C C . LEU A 1 72 ? 5.814 -12.255 18.480 1.00 89.19 72 LEU A C 1
ATOM 579 O O . LEU A 1 72 ? 4.801 -11.757 18.959 1.00 89.19 72 LEU A O 1
ATOM 583 N N . LEU A 1 73 ? 6.234 -11.903 17.257 1.00 90.69 73 LEU A N 1
ATOM 584 C CA . LEU A 1 73 ? 5.535 -10.844 16.497 1.00 90.69 73 LEU A CA 1
ATOM 585 C C . LEU A 1 73 ? 4.122 -11.247 16.064 1.00 90.69 73 LEU A C 1
ATOM 587 O O . LEU A 1 73 ? 3.186 -10.474 16.256 1.00 90.69 73 LEU A O 1
ATOM 591 N N . ALA A 1 74 ? 3.956 -12.459 15.531 1.00 87.94 74 ALA A N 1
ATOM 592 C CA . ALA A 1 74 ? 2.643 -12.979 15.154 1.00 87.94 74 ALA A CA 1
ATOM 593 C C . ALA A 1 74 ? 1.632 -12.976 16.327 1.00 87.94 74 ALA A C 1
ATOM 595 O O . ALA A 1 74 ? 0.587 -12.334 16.193 1.00 87.94 74 ALA A O 1
ATOM 596 N N . PRO A 1 75 ? 1.925 -13.576 17.503 1.00 91.50 75 PRO A N 1
ATOM 597 C CA . PRO A 1 75 ? 0.994 -13.533 18.634 1.00 91.50 75 PRO A CA 1
ATOM 598 C C . PRO A 1 75 ? 0.815 -12.124 19.226 1.00 91.50 75 PRO A C 1
ATOM 600 O O . PRO A 1 75 ? -0.248 -11.822 19.765 1.00 91.50 75 PRO A O 1
ATOM 603 N N . LEU A 1 76 ? 1.803 -11.226 19.111 1.00 94.38 76 LEU A N 1
ATOM 604 C CA . LEU A 1 76 ? 1.625 -9.820 19.495 1.00 94.38 76 LEU A CA 1
ATOM 605 C C . LEU A 1 76 ? 0.632 -9.102 18.577 1.00 94.38 76 LEU A C 1
ATOM 607 O O . LEU A 1 76 ? -0.239 -8.393 19.076 1.00 94.38 76 LEU A O 1
ATOM 611 N N . PHE A 1 77 ? 0.723 -9.288 17.258 1.00 93.38 77 PHE A N 1
ATOM 612 C CA . PHE A 1 77 ? -0.247 -8.711 16.326 1.00 93.38 77 PHE A CA 1
ATOM 613 C C . PHE A 1 77 ? -1.644 -9.294 16.502 1.00 93.38 77 PHE A C 1
ATOM 615 O O . PHE A 1 77 ? -2.616 -8.549 16.398 1.00 93.38 77 PHE A O 1
ATOM 622 N N . GLU A 1 78 ? -1.758 -10.578 16.838 1.00 92.56 78 GLU A N 1
ATOM 623 C CA . GLU A 1 78 ? -3.037 -11.183 17.206 1.00 92.56 78 GLU A CA 1
ATOM 624 C C . GLU A 1 78 ? -3.630 -10.515 18.455 1.00 92.56 78 GLU A C 1
ATOM 626 O O . GLU A 1 78 ? -4.781 -10.081 18.437 1.00 92.56 78 GLU A O 1
ATOM 631 N N . LEU A 1 79 ? -2.833 -10.340 19.513 1.00 96.88 79 LEU A N 1
ATOM 632 C CA . LEU A 1 79 ? -3.278 -9.678 20.740 1.00 96.88 79 LEU A CA 1
ATOM 633 C C . LEU A 1 79 ? -3.658 -8.211 20.504 1.00 96.88 79 LEU A C 1
ATOM 635 O O . LEU A 1 79 ? -4.681 -7.752 21.012 1.00 96.88 79 LEU A O 1
ATOM 639 N N . VAL A 1 80 ? -2.873 -7.478 19.711 1.00 96.44 80 VAL A N 1
ATOM 640 C CA . VAL A 1 80 ? -3.181 -6.093 19.321 1.00 96.44 80 VAL A CA 1
ATOM 641 C C . VAL A 1 80 ? -4.469 -6.044 18.503 1.00 96.44 80 VAL A C 1
ATOM 643 O O . VAL 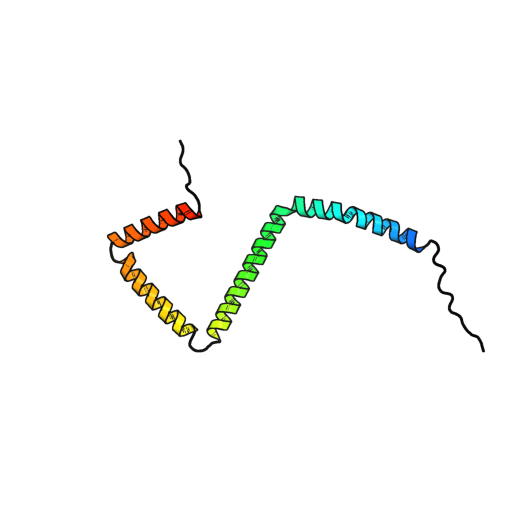A 1 80 ? -5.334 -5.217 18.786 1.00 96.44 80 VAL A O 1
ATOM 646 N N . GLY A 1 81 ? -4.628 -6.940 17.528 1.00 96.75 81 GLY A N 1
ATOM 647 C CA . GLY A 1 81 ? -5.813 -7.023 16.678 1.00 96.75 81 GLY A CA 1
ATOM 648 C C . GLY A 1 81 ? -7.077 -7.340 17.472 1.00 96.75 81 GLY A C 1
ATOM 649 O O . GLY A 1 81 ? -8.083 -6.648 17.324 1.00 96.75 81 GLY A O 1
ATOM 650 N N . LEU A 1 82 ? -7.022 -8.322 18.372 1.00 97.62 82 LEU A N 1
ATOM 651 C CA . LEU A 1 82 ? -8.132 -8.653 19.267 1.00 97.62 82 LEU A CA 1
ATOM 652 C C . LEU A 1 82 ? -8.420 -7.525 20.263 1.00 97.62 82 LEU A C 1
ATOM 654 O O . LEU A 1 82 ? -9.585 -7.203 20.500 1.00 97.62 82 LEU A O 1
ATOM 658 N N . GLY A 1 83 ? -7.382 -6.887 20.806 1.00 98.12 83 GLY A N 1
ATOM 659 C CA . GLY A 1 83 ? -7.517 -5.747 21.710 1.00 98.12 83 GLY A CA 1
ATOM 660 C C . GLY A 1 83 ? -8.232 -4.572 21.045 1.00 98.12 83 GLY A C 1
ATOM 661 O O . GLY A 1 83 ? -9.265 -4.113 21.538 1.00 98.12 83 GLY A O 1
ATOM 662 N N . TYR A 1 84 ? -7.735 -4.126 19.889 1.00 97.75 84 TYR A N 1
ATOM 663 C CA . TYR A 1 84 ? -8.362 -3.047 19.127 1.00 97.75 84 TYR A CA 1
ATOM 664 C C . TYR A 1 84 ? -9.735 -3.440 18.593 1.00 97.75 84 TYR A C 1
ATOM 666 O O . TYR A 1 84 ? -10.651 -2.629 18.668 1.00 97.75 84 TYR A O 1
ATOM 674 N N . GLY A 1 85 ? -9.915 -4.666 18.098 1.00 97.81 85 GLY A N 1
ATOM 675 C CA . GLY A 1 85 ? -11.202 -5.148 17.597 1.00 97.81 85 GLY A CA 1
ATOM 676 C C . GLY A 1 85 ? -12.272 -5.187 18.689 1.00 97.81 85 GLY A C 1
ATOM 677 O O . GLY A 1 85 ? -13.390 -4.704 18.485 1.00 97.81 85 GLY A O 1
ATOM 678 N N . GLY A 1 86 ? -11.923 -5.687 19.876 1.00 97.88 86 GLY A N 1
ATOM 679 C CA . GLY A 1 86 ? -12.800 -5.688 21.045 1.00 97.88 86 GLY A CA 1
ATOM 680 C C . GLY A 1 86 ? -13.137 -4.272 21.515 1.00 97.88 86 GLY A C 1
ATOM 681 O O . GLY A 1 86 ? -14.313 -3.940 21.687 1.00 97.88 86 GLY A O 1
ATOM 682 N N . TRP A 1 87 ? -12.126 -3.410 21.654 1.00 97.25 87 TRP A N 1
ATOM 683 C CA . TRP A 1 87 ? -12.314 -2.004 22.020 1.00 97.25 87 TRP A CA 1
ATOM 684 C C . TRP A 1 87 ? -13.175 -1.249 21.000 1.00 97.25 87 TRP A C 1
ATOM 686 O O . TRP A 1 87 ? -14.113 -0.557 21.391 1.00 97.25 87 TRP A O 1
ATOM 696 N N . PHE A 1 88 ? -12.913 -1.423 19.703 1.00 97.25 88 PHE A N 1
ATOM 697 C CA . PHE A 1 88 ? -13.658 -0.792 18.616 1.00 97.25 88 PHE A CA 1
ATOM 698 C C . PHE A 1 88 ? -15.120 -1.238 18.624 1.00 97.25 88 PHE A C 1
ATOM 700 O O . PHE A 1 88 ? -16.031 -0.413 18.575 1.00 97.25 88 PHE A O 1
ATOM 707 N N . THR A 1 89 ? -15.357 -2.543 18.766 1.00 97.44 89 THR A N 1
ATOM 708 C CA . THR A 1 89 ? -16.712 -3.098 18.859 1.00 97.44 89 THR A CA 1
ATOM 709 C C . THR A 1 89 ? -17.462 -2.493 20.041 1.00 97.44 89 THR A C 1
ATOM 711 O O . THR A 1 89 ? -18.583 -2.004 19.886 1.00 97.44 89 THR A O 1
ATOM 714 N N . TYR A 1 90 ? -16.827 -2.459 21.214 1.00 97.19 90 TYR A N 1
ATOM 715 C CA . TYR A 1 90 ? -17.409 -1.873 22.415 1.00 97.19 90 TYR A CA 1
ATOM 716 C C . TYR A 1 90 ? -17.694 -0.369 22.261 1.00 97.19 90 TYR A C 1
ATOM 718 O O . TYR A 1 90 ? -18.794 0.090 22.580 1.00 97.19 90 TYR A O 1
ATOM 726 N N . ARG A 1 91 ? -16.728 0.400 21.743 1.00 95.38 91 ARG A N 1
ATOM 727 C CA . ARG A 1 91 ? -16.803 1.862 21.611 1.00 95.38 91 ARG A CA 1
ATOM 728 C C . ARG A 1 91 ? -17.763 2.307 20.517 1.00 95.38 91 ARG A C 1
ATOM 730 O O . ARG A 1 91 ? -18.438 3.313 20.725 1.00 95.38 91 ARG A O 1
ATOM 737 N N . TYR A 1 92 ? -17.839 1.614 19.387 1.00 96.44 92 TYR A N 1
ATOM 738 C CA . TYR A 1 92 ? -18.550 2.118 18.209 1.00 96.44 92 TYR A CA 1
ATOM 739 C C . TYR A 1 92 ? -19.767 1.283 17.814 1.00 96.44 92 TYR A C 1
ATOM 741 O O . TYR A 1 92 ? -20.745 1.842 17.328 1.00 96.44 92 TYR A O 1
ATOM 749 N N . LEU A 1 93 ? -19.768 -0.031 18.057 1.00 96.12 93 LEU A N 1
ATOM 750 C CA . LEU A 1 93 ? -20.798 -0.912 17.495 1.00 96.12 93 LEU A CA 1
ATOM 751 C C . LEU A 1 93 ? -21.946 -1.235 18.458 1.00 96.12 93 LEU A C 1
ATOM 753 O O . LEU A 1 93 ? -23.073 -1.415 18.000 1.00 96.12 93 LEU A O 1
ATOM 757 N N . LEU A 1 94 ? -21.729 -1.275 19.778 1.00 96.38 94 LEU A N 1
ATOM 758 C CA . LEU A 1 94 ? -22.780 -1.691 20.727 1.00 96.38 94 LEU A CA 1
ATOM 759 C C . LEU A 1 94 ? -23.915 -0.664 20.882 1.00 96.38 94 LEU A C 1
ATOM 761 O O . LEU A 1 94 ? -25.091 -1.031 20.945 1.00 96.38 94 LEU A O 1
ATOM 765 N N . ARG A 1 95 ? -23.589 0.632 20.920 1.00 96.56 95 ARG A N 1
ATOM 766 C CA . ARG A 1 95 ? -24.562 1.710 21.171 1.00 96.56 95 ARG A CA 1
ATOM 767 C C . ARG A 1 95 ? -25.046 2.342 19.871 1.00 96.56 95 ARG A C 1
ATOM 769 O O . ARG A 1 95 ? -24.244 2.666 19.004 1.00 96.56 95 ARG A O 1
ATOM 776 N N . ALA A 1 96 ? -26.354 2.583 19.768 1.00 94.62 96 ALA A N 1
ATOM 777 C CA . ALA A 1 96 ? -26.955 3.199 18.582 1.00 94.62 96 ALA A CA 1
ATOM 778 C C . ALA A 1 96 ? -26.410 4.608 18.294 1.00 94.62 96 ALA A C 1
ATOM 780 O O . ALA A 1 96 ? -26.149 4.926 17.138 1.00 94.62 96 ALA A O 1
ATOM 781 N N . SER A 1 97 ? -26.177 5.412 19.336 1.00 95.56 97 SER A N 1
ATOM 782 C CA . SER A 1 97 ? -25.544 6.732 19.219 1.00 95.56 97 SER A CA 1
ATOM 783 C C . SER A 1 97 ? -24.157 6.652 18.582 1.00 95.56 97 SER A C 1
ATOM 785 O O . SER A 1 97 ? -23.850 7.422 17.683 1.00 95.56 97 SER A O 1
ATOM 787 N N . ASN A 1 98 ? -23.350 5.677 18.998 1.00 96.19 98 ASN A N 1
ATOM 788 C CA . ASN A 1 98 ? -21.957 5.557 18.573 1.00 96.19 98 ASN A CA 1
ATOM 789 C C . ASN A 1 98 ? -21.854 4.960 17.162 1.00 96.19 98 ASN A C 1
ATOM 791 O O . ASN A 1 98 ? -20.958 5.318 16.406 1.00 96.19 98 ASN A O 1
ATOM 795 N N . ARG A 1 99 ? -22.808 4.103 16.770 1.00 96.00 99 ARG A N 1
ATOM 796 C CA . ARG A 1 99 ? -22.943 3.659 15.374 1.00 96.00 99 ARG A CA 1
ATOM 797 C C . ARG A 1 99 ? -23.300 4.817 14.446 1.00 96.00 99 ARG A C 1
ATOM 799 O O . ARG A 1 99 ? -22.823 4.854 13.318 1.00 96.00 99 ARG A O 1
ATOM 806 N N . LYS A 1 100 ? -24.146 5.741 14.917 1.00 96.44 100 LYS A N 1
ATOM 807 C CA . LYS A 1 100 ? -24.521 6.941 14.163 1.00 96.44 100 LYS A CA 1
ATOM 808 C C . LYS A 1 100 ? -23.322 7.884 14.000 1.00 96.44 100 LYS A C 1
ATOM 810 O O . LYS A 1 100 ? -23.029 8.256 12.874 1.00 96.44 100 LYS A O 1
ATOM 815 N N . GLU A 1 101 ? -22.601 8.159 15.089 1.00 94.19 101 GLU A N 1
ATOM 816 C CA . GLU A 1 101 ? -21.334 8.917 15.101 1.00 94.19 101 GLU A CA 1
ATOM 817 C C . GLU A 1 101 ? -20.323 8.329 14.098 1.00 94.19 101 GLU A C 1
ATOM 819 O O . GLU A 1 101 ? -19.856 9.034 13.211 1.00 94.19 101 GLU A O 1
ATOM 824 N N . LEU A 1 102 ? -20.07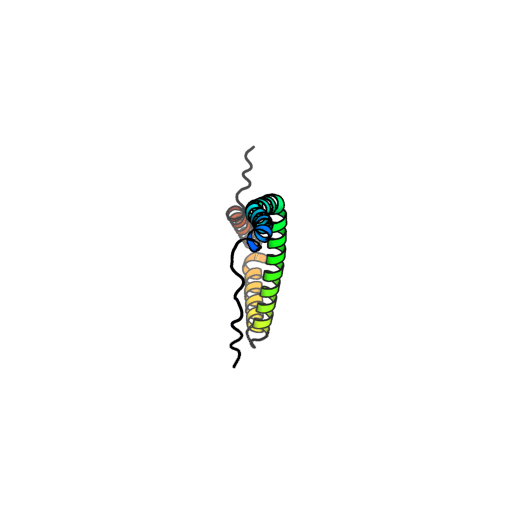3 7.013 14.153 1.00 95.69 102 LEU A N 1
ATOM 825 C CA . LEU A 1 102 ? -19.146 6.336 13.239 1.00 95.69 102 LEU A CA 1
ATOM 826 C C . LEU A 1 102 ? -19.570 6.458 11.763 1.00 95.69 102 LEU A C 1
ATOM 828 O O . LEU A 1 102 ? -18.726 6.622 10.885 1.00 95.69 102 LEU A O 1
ATOM 832 N N . GLY A 1 103 ? -20.870 6.354 11.475 1.00 96.12 103 GLY A N 1
ATOM 833 C CA . GLY A 1 103 ? -21.393 6.506 10.116 1.00 96.12 103 GLY A CA 1
ATOM 834 C C . GLY A 1 103 ? -21.249 7.931 9.579 1.00 96.12 103 GLY A C 1
ATOM 835 O O . GLY A 1 103 ? -20.891 8.111 8.417 1.00 96.12 103 GLY A O 1
ATOM 836 N N . GLU A 1 104 ? -21.492 8.937 10.421 1.00 95.94 104 GLU A N 1
ATOM 837 C CA . GLU A 1 104 ? -21.291 10.350 10.079 1.00 95.94 104 GLU A CA 1
ATOM 838 C C . GLU A 1 104 ? -19.808 10.647 9.809 1.00 95.94 104 GLU A C 1
ATOM 840 O O . GLU A 1 104 ? -19.478 11.216 8.770 1.00 95.94 104 GLU A O 1
ATOM 845 N N . GLU A 1 105 ? -18.900 10.176 10.670 1.00 94.12 105 GLU A N 1
ATOM 846 C CA . GLU A 1 105 ? -17.451 10.296 10.458 1.00 94.12 105 GLU A CA 1
ATOM 847 C C . GLU A 1 105 ? -16.991 9.609 9.166 1.00 94.12 105 GLU A C 1
ATOM 849 O O . GLU A 1 105 ? -16.196 10.169 8.407 1.00 94.12 105 GLU A O 1
ATOM 854 N N . PHE A 1 106 ? -17.512 8.413 8.879 1.00 94.94 106 PHE A N 1
ATOM 855 C CA . PHE A 1 106 ? -17.190 7.683 7.656 1.00 94.94 106 PHE A CA 1
ATOM 856 C C . PHE A 1 106 ? -17.646 8.431 6.397 1.00 94.94 106 PHE A C 1
ATOM 858 O O . PHE A 1 106 ? -16.890 8.513 5.427 1.00 94.94 106 PHE A O 1
ATOM 865 N N . ASN A 1 107 ? -18.855 9.000 6.409 1.00 94.00 107 ASN A N 1
ATOM 866 C CA . ASN A 1 107 ? -19.362 9.801 5.295 1.00 94.00 107 ASN A CA 1
ATOM 867 C C . ASN A 1 107 ? -18.508 11.056 5.076 1.00 94.00 107 ASN A C 1
ATOM 869 O O . ASN A 1 107 ? -18.071 11.294 3.952 1.00 94.00 107 ASN A O 1
ATOM 873 N N . ASN A 1 108 ? -18.168 11.774 6.149 1.00 94.31 108 ASN A N 1
ATOM 874 C CA . ASN A 1 108 ? -17.303 12.952 6.077 1.00 94.31 108 ASN A CA 1
ATOM 875 C C . ASN A 1 108 ? -15.913 12.614 5.512 1.00 94.31 108 ASN A C 1
ATOM 877 O O . ASN A 1 108 ? -15.339 13.389 4.747 1.00 94.31 108 ASN A O 1
ATOM 881 N N . LEU A 1 109 ? -15.341 11.462 5.882 1.00 94.44 109 LEU A N 1
ATOM 882 C CA . LEU A 1 109 ? -14.057 11.010 5.341 1.00 94.44 109 LEU A CA 1
ATOM 883 C C . LEU A 1 109 ? -14.172 10.641 3.858 1.00 94.44 109 LEU A C 1
ATOM 885 O O . LEU A 1 109 ? -13.306 10.991 3.057 1.00 94.44 109 LEU A O 1
ATOM 889 N N . LYS A 1 110 ? -15.245 9.944 3.479 1.00 93.06 110 LYS A N 1
ATOM 890 C CA . LYS A 1 110 ? -15.513 9.585 2.085 1.00 93.06 110 LYS A CA 1
ATOM 891 C C . LYS A 1 110 ? -15.624 10.830 1.207 1.00 93.06 110 LYS A C 1
ATOM 893 O O . LYS A 1 110 ? -15.028 10.849 0.134 1.00 93.06 110 LYS A O 1
ATOM 898 N N . GLU A 1 111 ? -16.344 11.852 1.658 1.00 92.00 111 GLU A N 1
ATOM 899 C CA . GLU A 1 111 ? -16.491 13.124 0.941 1.00 92.00 111 GLU A CA 1
ATOM 900 C C . GLU A 1 111 ? -15.145 13.828 0.747 1.00 92.00 111 GLU A C 1
ATOM 902 O O . GLU A 1 111 ? -14.850 14.295 -0.350 1.00 92.00 111 GLU A O 1
ATOM 907 N N . GLN A 1 112 ? -14.276 13.815 1.761 1.00 90.38 112 GLN A N 1
ATOM 908 C CA . GLN A 1 112 ? -12.934 14.398 1.661 1.00 90.38 112 GLN A CA 1
ATOM 909 C C . GLN A 1 112 ? -12.016 13.658 0.677 1.00 90.38 112 GLN A C 1
ATOM 911 O O . GLN A 1 112 ? -11.208 14.289 -0.000 1.00 90.38 112 GLN A O 1
ATOM 916 N N . VAL A 1 113 ? -12.101 12.327 0.609 1.00 91.75 113 VAL A N 1
ATOM 917 C CA . VAL A 1 113 ? -11.173 11.508 -0.194 1.00 91.75 113 VAL A CA 1
ATOM 918 C C . VAL A 1 113 ? -11.658 11.319 -1.631 1.00 91.75 113 VAL A C 1
ATOM 920 O O . VAL A 1 113 ? -10.852 11.320 -2.559 1.00 91.75 113 VAL A O 1
ATOM 923 N N . VAL A 1 114 ? -12.963 11.125 -1.825 1.00 89.88 114 VAL A N 1
ATOM 924 C CA . VAL A 1 114 ? -13.568 10.827 -3.136 1.00 89.88 114 VAL A CA 1
ATOM 925 C C . VAL A 1 114 ? -14.123 12.094 -3.805 1.00 89.88 114 VAL A C 1
ATOM 927 O O . VAL A 1 114 ? -14.311 12.102 -5.021 1.00 89.88 114 VAL A O 1
ATOM 930 N N . GLY A 1 115 ? -14.315 13.173 -3.040 1.00 71.94 115 GLY A N 1
ATOM 931 C CA . GLY A 1 115 ? -14.963 14.408 -3.478 1.00 71.94 115 GLY A CA 1
ATOM 932 C C . GLY A 1 115 ? -16.490 14.326 -3.384 1.00 71.94 115 GLY A C 1
ATOM 933 O O . GLY A 1 115 ? -17.082 13.262 -3.589 1.00 71.94 115 GLY A O 1
ATOM 934 N N . GLU A 1 116 ? -17.142 15.455 -3.086 1.00 65.62 116 GLU A N 1
ATOM 935 C CA . GLU A 1 116 ? -18.596 15.599 -3.211 1.00 65.62 116 GLU A CA 1
ATOM 936 C C . GLU A 1 116 ? -19.013 15.268 -4.651 1.00 65.62 116 GLU A C 1
ATOM 938 O O . GLU A 1 116 ? -18.608 15.938 -5.603 1.00 65.62 116 GLU A O 1
ATOM 943 N N . GLN A 1 117 ? -19.880 14.267 -4.828 1.00 60.28 117 GLN A N 1
ATOM 944 C CA . GLN A 1 117 ? -20.785 14.297 -5.972 1.00 60.28 117 GLN A CA 1
ATOM 945 C C . GLN A 1 117 ? -21.751 15.448 -5.712 1.00 60.28 117 GLN A C 1
ATOM 947 O O . GLN A 1 117 ? -22.811 15.259 -5.119 1.00 60.28 117 GLN A O 1
ATOM 952 N N . SER A 1 118 ? -21.351 16.649 -6.119 1.00 53.31 118 SER A N 1
ATOM 953 C CA . SER A 1 118 ? -22.213 17.814 -6.172 1.00 53.31 118 SER A CA 1
ATOM 954 C C . SER A 1 118 ? -23.395 17.494 -7.087 1.00 53.31 118 SER A C 1
ATOM 956 O O . SER A 1 118 ? -23.344 17.587 -8.312 1.00 53.31 118 SER A O 1
ATOM 958 N N . GLN A 1 119 ? -24.487 17.071 -6.454 1.00 51.31 119 GLN A N 1
ATOM 959 C CA . GLN A 1 119 ? -25.834 17.268 -6.954 1.00 51.31 119 GLN A CA 1
ATOM 960 C C . GLN A 1 119 ? -26.025 18.771 -7.127 1.00 51.31 119 GLN A C 1
ATOM 962 O O . GLN A 1 119 ? -26.330 19.485 -6.177 1.00 51.31 119 GLN A O 1
ATOM 967 N N . GLN A 1 120 ? -25.840 19.247 -8.351 1.00 41.81 120 GLN A N 1
ATOM 968 C CA . GLN A 1 120 ? -26.396 20.517 -8.776 1.00 41.81 120 GLN A CA 1
ATOM 969 C C . GLN A 1 120 ? -27.368 20.221 -9.913 1.00 41.81 120 GLN A C 1
ATOM 971 O O . GLN A 1 120 ? -26.973 19.900 -11.034 1.00 41.81 120 GLN A O 1
ATOM 976 N N . SER A 1 121 ? -28.644 20.193 -9.526 1.00 35.88 121 SER A N 1
ATOM 977 C CA . SER A 1 121 ? -29.807 20.263 -10.415 1.00 35.88 121 SER A CA 1
ATOM 978 C C . SER A 1 121 ? -30.054 21.709 -10.825 1.00 35.88 121 SER A C 1
ATOM 980 O O . SER A 1 121 ? -29.690 22.603 -10.025 1.00 35.88 121 SER A O 1
#

Sequence (121 aa):
MEANTAEAPSTDQPWREWLEPVLDFLSKLPNYLERFFYDYKQPLVTLGLILAAIVTLRITFAVLDAINGIPLLAPLFELVGLGYGGWFTYRYLLRASNRKELGEEFNNLKEQVVGEQSQQS

Radius of gyration: 32.87 Å; chains: 1; bounding box: 92×37×70 Å

pLDDT: mean 87.02, std 14.62, range [35.88, 98.38]

Secondary structure (DSSP, 8-state):
-----------SSHHHHHHHHHHHHHHHHHHHHHHHHHHTHHHHHHHHHHHHHHHHHHHHHHHHHHHHHSTTHHHHHHHHHHHHHHHHIIIIISSHHHHHHHHHHHHHHHHHHH-------

Foldseek 3Di:
DDDPPDDDPPPPDPVCVVVVVVVVVVVCVVVVVVCCCVVCVVVVVVVVVVVVVVVVVVVVVVVVVVQVVDPPSVVVVVVVCCVCVVVCCVQAPPDPVSVVVVVVVVVVVCCVPVNDPPPDD